Protein AF-A0A7S1BQ60-F1 (afdb_monomer)

Secondary structure (DSSP, 8-state):
---HHHHHHHHHHHHHHHHHHHHHH---HHHHHHHHHHHHHHHHHHHHHHHHHTTTTHHHHHHHHSS-GGG-HHHHHHHHHHHHHHHHHHHHHHHHHHHHHHHHHHH-HHHHHHHHHHHHHHHHHHHHHHHHHHHHHHHHHHHHHTT-HHHHHHHHHHHHHHHT-

Solvent-accessible surface area (backbone atoms only — not comparable to full-atom values): 9167 Å² total; per-residue (Å²): 130,88,63,67,66,56,58,52,48,53,43,52,50,48,40,50,51,50,49,48,38,44,76,74,62,72,51,51,72,72,58,49,55,50,54,50,54,54,49,55,52,51,50,52,53,51,50,52,54,50,38,54,75,70,48,70,45,61,88,48,42,54,54,74,76,66,46,74,66,82,73,45,59,69,61,51,50,52,50,47,68,57,46,51,63,52,50,52,54,52,52,54,57,54,49,54,55,52,54,52,49,55,54,31,54,71,76,30,72,66,49,33,52,52,50,53,52,52,50,44,51,46,54,52,59,46,52,58,56,50,53,49,50,54,57,42,52,55,49,30,52,52,27,49,76,69,73,35,59,71,60,18,52,50,47,52,52,52,47,55,56,60,74,78,108

pLDDT: mean 83.39, std 8.07, range [47.75, 95.94]

Foldseek 3Di:
DDDLVLVLVLLVVLLVVLCCCCPPPVDAPVRNVVSVVVSVVVSVVVVVVVCVVVCVCVVVCCVVPPDPVVVPVVVVVVCCVVVVVVVVVVVVVVVVLVVVLVVQVVVHRVSNSVSVSVVSVVCSVVSVLVVLVVVLVVQLVVCVVVVNNVSSVVSVVVSVVVVVD

Radius of gyration: 19.8 Å; Cα contacts (8 Å, |Δi|>4): 73; chains: 1; bounding box: 50×31×52 Å

Mean predicted aligned error: 7.84 Å

Organism: NCBI:txid216773

Nearest PDB structures (foldseek):
  5c22-assembly3_C  TM=1.914E-01  e=8.426E+00  Escherichia coli

Sequence (165 aa):
KFDSKLDAFFSTLNTLFSFIAMACFDANLVTLVRIWTYNYFAQICVWFVAAYRKGWLAPFARGIFGNFALSNCRAISLIFTTSVPLSISEVFEYLEWEVLLVFAAHLGEAELVVWSMVASLWEFLESTTSGLMDAVGLRVALHLGKGQPALARLSAHKALFFSFL

Structure (mmCIF, N/CA/C/O backbone):
data_AF-A0A7S1BQ60-F1
#
_entry.id   AF-A0A7S1BQ60-F1
#
loop_
_atom_site.group_PDB
_atom_site.id
_atom_site.type_symbol
_atom_site.label_atom_id
_atom_site.label_alt_id
_atom_site.label_comp_id
_atom_site.label_asym_id
_atom_site.label_entity_id
_atom_site.label_seq_id
_atom_site.pdbx_PDB_ins_code
_atom_site.Cartn_x
_atom_site.Cartn_y
_atom_site.Cartn_z
_atom_site.occupancy
_atom_site.B_iso_or_equiv
_atom_site.auth_seq_id
_atom_site.auth_comp_id
_atom_site.auth_asym_i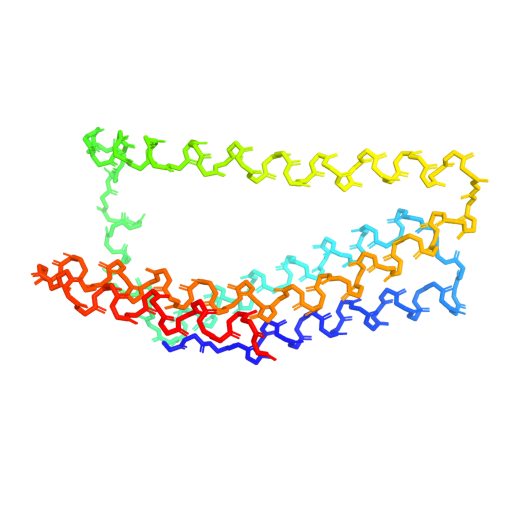d
_atom_site.auth_atom_id
_atom_site.pdbx_PDB_model_num
ATOM 1 N N . LYS A 1 1 ? -9.683 -11.644 10.157 1.00 47.75 1 LYS A N 1
ATOM 2 C CA . LYS A 1 1 ? -8.395 -12.381 10.219 1.00 47.75 1 LYS A CA 1
ATOM 3 C C . LYS A 1 1 ? -7.729 -12.126 8.879 1.00 47.75 1 LYS A C 1
ATOM 5 O O . LYS A 1 1 ? -8.192 -12.697 7.903 1.00 47.75 1 LYS A O 1
ATOM 10 N N . PHE A 1 2 ? -6.825 -11.148 8.825 1.00 51.97 2 PHE A N 1
ATOM 11 C CA . PHE A 1 2 ? -6.144 -10.742 7.595 1.00 51.97 2 PHE A CA 1
ATOM 12 C C . PHE A 1 2 ? -5.371 -11.946 7.043 1.00 51.97 2 PHE A C 1
ATOM 14 O O . PHE A 1 2 ? -4.746 -12.666 7.824 1.00 51.97 2 PHE A O 1
ATOM 21 N N . ASP A 1 3 ? -5.523 -12.232 5.754 1.00 64.44 3 ASP A N 1
ATOM 22 C CA . ASP A 1 3 ? -4.935 -13.407 5.108 1.00 64.44 3 ASP A CA 1
ATOM 23 C C . ASP A 1 3 ? -3.756 -12.932 4.259 1.00 64.44 3 ASP A C 1
ATOM 25 O O . ASP A 1 3 ? -3.869 -12.797 3.045 1.00 64.44 3 ASP A O 1
ATOM 29 N N . SER A 1 4 ? -2.634 -12.633 4.923 1.00 65.12 4 SER A N 1
ATOM 30 C CA . SER A 1 4 ? -1.407 -12.098 4.301 1.00 65.12 4 SER A CA 1
ATOM 31 C C . SER A 1 4 ? -0.853 -12.975 3.173 1.00 65.12 4 SER A C 1
ATOM 33 O O . SER A 1 4 ? -0.028 -12.537 2.381 1.00 65.12 4 SER A O 1
ATOM 35 N N . LYS A 1 5 ? -1.330 -14.220 3.073 1.00 73.25 5 LYS A N 1
ATOM 36 C CA . LYS A 1 5 ? -1.005 -15.156 1.998 1.00 73.25 5 LYS A CA 1
ATOM 37 C C . LYS A 1 5 ? -1.521 -14.696 0.635 1.00 73.25 5 LYS A C 1
ATOM 39 O O . LYS A 1 5 ? -0.882 -15.005 -0.362 1.00 73.25 5 LYS A O 1
ATOM 44 N N . LEU A 1 6 ? -2.663 -14.003 0.583 1.00 73.75 6 LEU A N 1
ATOM 45 C CA . LEU A 1 6 ? -3.224 -13.503 -0.675 1.00 73.75 6 LEU A CA 1
ATOM 46 C C . LEU A 1 6 ? -2.404 -12.334 -1.221 1.00 73.75 6 LEU A C 1
ATOM 48 O O . LEU A 1 6 ? -2.067 -12.349 -2.399 1.00 73.75 6 LEU A O 1
ATOM 52 N N . ASP A 1 7 ? -2.020 -11.382 -0.371 1.00 70.31 7 ASP A N 1
ATOM 53 C CA . ASP A 1 7 ? -1.186 -10.253 -0.804 1.00 70.31 7 ASP A CA 1
ATOM 54 C C . ASP A 1 7 ? 0.215 -10.711 -1.202 1.00 70.31 7 ASP A C 1
ATOM 56 O O . ASP A 1 7 ? 0.700 -10.337 -2.266 1.00 70.31 7 ASP A O 1
ATOM 60 N N . ALA A 1 8 ? 0.818 -11.621 -0.429 1.00 72.75 8 ALA A N 1
ATOM 61 C CA . ALA A 1 8 ? 2.096 -12.222 -0.798 1.00 72.75 8 ALA A CA 1
ATOM 62 C C . ALA A 1 8 ? 2.020 -12.960 -2.148 1.00 72.75 8 ALA A C 1
ATOM 64 O O . ALA A 1 8 ? 2.969 -12.904 -2.927 1.00 72.75 8 ALA A O 1
ATOM 65 N N . PHE A 1 9 ? 0.898 -13.626 -2.447 1.00 81.81 9 PHE A N 1
ATOM 66 C CA . PHE A 1 9 ? 0.676 -14.325 -3.716 1.00 81.81 9 PHE A CA 1
ATOM 67 C C . PHE A 1 9 ? 0.534 -13.365 -4.907 1.00 81.81 9 PHE A C 1
ATOM 69 O O . PHE A 1 9 ? 1.157 -13.585 -5.943 1.00 81.81 9 PHE A O 1
ATOM 76 N N . PHE A 1 10 ? -0.251 -12.292 -4.776 1.00 78.25 10 PHE A N 1
ATOM 77 C CA . PHE A 1 10 ? -0.385 -11.295 -5.846 1.00 78.25 10 PHE A CA 1
ATOM 78 C C . PHE A 1 10 ? 0.911 -10.516 -6.071 1.00 78.25 10 PHE A C 1
ATOM 80 O O . PHE A 1 10 ? 1.291 -10.315 -7.224 1.00 78.25 10 PHE A O 1
ATOM 87 N N . SER A 1 11 ? 1.628 -10.176 -4.996 1.00 72.88 11 SER A N 1
ATOM 88 C CA . SER A 1 11 ? 2.944 -9.539 -5.071 1.00 72.88 11 SER A CA 1
ATOM 89 C C . SER A 1 11 ? 3.967 -10.448 -5.765 1.00 72.88 11 SER A C 1
ATOM 91 O O . SER A 1 11 ? 4.584 -10.030 -6.741 1.00 72.88 11 SER A O 1
ATOM 93 N N . THR A 1 12 ? 4.058 -11.734 -5.391 1.00 81.06 12 THR A N 1
ATOM 94 C CA . THR A 1 12 ? 4.947 -12.685 -6.095 1.00 81.06 12 THR A CA 1
ATOM 95 C C . THR A 1 12 ? 4.572 -12.879 -7.558 1.00 81.06 12 THR A C 1
ATOM 97 O O . THR A 1 12 ? 5.465 -12.945 -8.402 1.00 81.06 12 THR A O 1
ATOM 100 N N . LEU A 1 13 ? 3.280 -12.950 -7.890 1.00 81.50 13 LEU A N 1
ATOM 101 C CA . LEU A 1 13 ? 2.842 -12.995 -9.286 1.00 81.50 13 LEU A CA 1
ATOM 102 C C . LEU A 1 13 ? 3.236 -11.729 -10.046 1.00 81.50 13 LEU A C 1
ATOM 104 O O . LEU A 1 13 ? 3.674 -11.833 -11.189 1.00 81.50 13 LEU A O 1
ATOM 108 N N . ASN A 1 14 ? 3.096 -10.553 -9.431 1.00 79.38 14 ASN A N 1
ATOM 109 C CA . ASN A 1 14 ? 3.458 -9.286 -10.056 1.00 79.38 14 ASN A CA 1
ATOM 110 C C . ASN A 1 14 ? 4.956 -9.246 -10.375 1.00 79.38 14 ASN A C 1
ATOM 112 O O . ASN A 1 14 ? 5.330 -9.084 -11.537 1.00 79.38 14 ASN A O 1
ATOM 116 N N . THR A 1 15 ? 5.803 -9.522 -9.380 1.00 77.44 15 THR A N 1
ATOM 117 C CA . THR A 1 15 ? 7.260 -9.569 -9.554 1.00 77.44 15 THR A CA 1
ATOM 118 C C . THR A 1 15 ? 7.666 -10.606 -10.606 1.00 77.44 15 THR A C 1
ATOM 120 O O . THR A 1 15 ? 8.520 -10.331 -11.449 1.00 77.44 15 THR A O 1
ATOM 123 N N . LEU A 1 16 ? 7.029 -11.783 -10.617 1.00 83.69 16 LEU A N 1
ATOM 124 C CA . LEU A 1 16 ? 7.339 -12.852 -11.568 1.00 83.69 16 LEU A CA 1
ATOM 125 C C . LEU A 1 16 ? 6.920 -12.498 -13.004 1.00 83.69 16 LEU A C 1
ATOM 127 O O . LEU A 1 16 ? 7.693 -12.725 -13.934 1.00 83.69 16 LEU A O 1
ATOM 131 N N . PHE A 1 17 ? 5.736 -11.913 -13.205 1.00 82.31 17 PHE A N 1
ATOM 132 C CA . PHE A 1 17 ? 5.295 -11.477 -14.532 1.00 82.31 17 PHE A CA 1
ATOM 133 C C . PHE A 1 17 ? 6.127 -10.312 -15.066 1.00 82.31 17 PHE A C 1
ATOM 135 O O . PHE A 1 17 ? 6.483 -10.330 -16.245 1.00 82.31 17 PHE A O 1
ATOM 142 N N . SER A 1 18 ? 6.486 -9.345 -14.220 1.00 77.12 18 SER A N 1
ATOM 143 C CA . SER A 1 18 ? 7.387 -8.253 -14.600 1.00 77.12 18 SER A CA 1
ATOM 144 C C . SER A 1 18 ? 8.771 -8.775 -14.984 1.00 77.12 18 SER A C 1
ATOM 146 O O . SER A 1 18 ? 9.293 -8.398 -16.032 1.00 77.12 18 SER A O 1
ATOM 148 N N . PHE A 1 19 ? 9.322 -9.717 -14.213 1.00 80.19 19 PHE A N 1
ATOM 149 C CA . PHE A 1 19 ? 10.617 -10.324 -14.514 1.00 80.19 19 PHE A CA 1
ATOM 150 C C . PHE A 1 19 ? 10.606 -11.104 -15.835 1.00 80.19 19 PHE A C 1
ATOM 152 O O . PHE A 1 19 ? 11.501 -10.926 -16.657 1.00 80.19 19 PHE A O 1
ATOM 159 N N . ILE A 1 20 ? 9.579 -11.925 -16.087 1.00 81.81 20 ILE A N 1
ATOM 160 C CA . ILE A 1 20 ? 9.445 -12.675 -17.349 1.00 81.81 20 ILE A CA 1
ATOM 161 C C . ILE A 1 20 ? 9.262 -11.724 -18.539 1.00 81.81 20 ILE A C 1
ATOM 163 O O . ILE A 1 20 ? 9.872 -11.928 -19.588 1.00 81.81 20 ILE A O 1
ATOM 167 N N . ALA A 1 21 ? 8.441 -10.680 -18.390 1.00 79.25 21 ALA A N 1
ATOM 168 C CA . ALA A 1 21 ? 8.212 -9.700 -19.447 1.00 79.25 21 ALA A CA 1
ATOM 169 C C . ALA A 1 21 ? 9.511 -8.981 -19.844 1.00 79.25 21 ALA A C 1
ATOM 171 O O . ALA A 1 21 ? 9.788 -8.821 -21.031 1.00 79.25 21 ALA A O 1
ATOM 172 N N . MET A 1 22 ? 10.337 -8.604 -18.870 1.00 73.56 22 MET A N 1
ATOM 173 C CA . MET A 1 22 ? 11.619 -7.952 -19.135 1.00 73.56 22 MET A CA 1
ATOM 174 C C . MET A 1 22 ? 12.672 -8.928 -19.673 1.00 73.56 22 MET A C 1
ATOM 176 O O . MET A 1 22 ? 13.294 -8.648 -20.689 1.00 73.56 22 MET A O 1
ATOM 180 N N . ALA A 1 23 ? 12.854 -10.086 -19.031 1.00 77.44 23 ALA A N 1
ATOM 181 C CA . ALA A 1 23 ? 13.942 -11.011 -19.356 1.00 77.44 23 ALA A CA 1
ATOM 182 C C . ALA A 1 23 ? 13.734 -11.773 -20.676 1.00 77.44 23 ALA A C 1
ATOM 184 O O . ALA A 1 23 ? 14.710 -12.178 -21.305 1.00 77.44 23 ALA A O 1
ATOM 185 N N . CYS A 1 24 ? 12.483 -12.011 -21.085 1.00 76.44 24 CYS A N 1
ATOM 186 C CA . CYS A 1 24 ? 12.178 -12.821 -22.269 1.00 76.44 24 CYS A CA 1
ATOM 187 C C . CYS A 1 24 ? 11.654 -12.019 -23.466 1.00 76.44 24 CYS A C 1
ATOM 189 O O . CYS A 1 24 ? 11.744 -12.516 -24.587 1.00 76.44 24 CYS A O 1
ATOM 191 N N . PHE A 1 25 ? 11.089 -10.824 -23.254 1.00 74.31 25 PHE A N 1
ATOM 192 C CA . PHE A 1 25 ? 10.385 -10.076 -24.306 1.00 74.31 25 PHE A CA 1
ATOM 193 C C . PHE A 1 25 ? 10.892 -8.646 -24.521 1.00 74.31 25 PHE A C 1
ATOM 195 O O . PHE A 1 25 ? 10.288 -7.932 -25.320 1.00 74.31 25 PHE A O 1
ATOM 202 N N . ASP A 1 26 ? 11.968 -8.235 -23.837 1.00 71.62 26 ASP A N 1
ATOM 203 C CA . ASP A 1 26 ? 12.532 -6.877 -23.922 1.00 71.62 26 ASP A CA 1
ATOM 204 C C . ASP A 1 26 ? 11.439 -5.805 -23.716 1.00 71.62 26 ASP A C 1
ATOM 206 O O . ASP A 1 26 ? 11.246 -4.863 -24.490 1.00 71.62 26 ASP A O 1
ATOM 210 N N . ALA A 1 27 ? 10.590 -6.045 -22.709 1.00 70.81 27 ALA A N 1
ATOM 211 C CA . ALA A 1 27 ? 9.368 -5.283 -22.518 1.00 70.81 27 ALA A CA 1
ATOM 212 C C . ALA A 1 27 ? 9.656 -3.817 -22.169 1.00 70.81 27 ALA A C 1
ATOM 214 O O . ALA A 1 27 ? 10.298 -3.503 -21.171 1.00 70.81 27 ALA A O 1
ATOM 215 N N . ASN A 1 28 ? 9.068 -2.916 -22.956 1.00 75.25 28 ASN A N 1
ATOM 216 C CA . ASN A 1 28 ? 9.089 -1.480 -22.695 1.00 75.25 28 ASN A CA 1
ATOM 217 C C . ASN A 1 28 ? 8.243 -1.120 -21.448 1.00 75.25 28 ASN A C 1
ATOM 219 O O . ASN A 1 28 ? 7.295 -1.835 -21.099 1.00 75.25 28 ASN A O 1
ATOM 223 N N . LEU A 1 29 ? 8.522 0.028 -20.820 1.00 72.69 29 LEU A N 1
ATOM 224 C CA . LEU A 1 29 ? 7.869 0.530 -19.599 1.00 72.69 29 LEU A CA 1
ATOM 225 C C . LEU A 1 29 ? 6.333 0.509 -19.693 1.00 72.69 29 LEU A C 1
ATOM 227 O O . LEU A 1 29 ? 5.640 0.122 -18.755 1.00 72.69 29 LEU A O 1
ATOM 231 N N . VAL A 1 30 ? 5.781 0.854 -20.858 1.00 80.56 30 VAL A N 1
ATOM 232 C CA . VAL A 1 30 ? 4.326 0.857 -21.099 1.00 80.56 30 VAL A CA 1
ATOM 233 C C . VAL A 1 30 ? 3.709 -0.536 -20.929 1.00 80.56 30 VAL A C 1
ATOM 235 O O . VAL A 1 30 ? 2.584 -0.669 -20.443 1.00 80.56 30 VAL A O 1
ATOM 238 N N . THR A 1 31 ? 4.426 -1.588 -21.323 1.00 80.44 31 THR A N 1
ATOM 239 C CA . THR A 1 31 ? 3.962 -2.972 -21.176 1.00 80.44 31 THR A CA 1
ATOM 240 C C . THR A 1 31 ? 3.945 -3.382 -19.706 1.00 80.44 31 THR A C 1
ATOM 242 O O . THR A 1 31 ? 2.988 -4.019 -19.267 1.00 80.44 31 THR A O 1
ATOM 245 N N . LEU A 1 32 ? 4.941 -2.953 -18.928 1.00 77.75 32 LEU A N 1
ATOM 246 C CA . LEU A 1 32 ? 5.012 -3.201 -17.485 1.00 77.75 32 LEU A CA 1
ATOM 247 C C . LEU A 1 32 ? 3.880 -2.515 -16.725 1.00 77.75 32 LEU A C 1
ATOM 249 O O . LEU A 1 32 ? 3.167 -3.176 -15.974 1.00 77.75 32 LEU A O 1
ATOM 253 N N . VAL A 1 33 ? 3.628 -1.235 -17.009 1.00 81.69 33 VAL A N 1
ATOM 254 C CA . VAL A 1 33 ? 2.522 -0.486 -16.389 1.00 81.69 33 VAL A CA 1
ATOM 255 C C . VAL A 1 33 ? 1.173 -1.162 -16.653 1.00 81.69 33 VAL A C 1
ATOM 257 O O . VAL A 1 33 ? 0.323 -1.239 -15.762 1.00 81.69 33 VAL A O 1
ATOM 260 N N . ARG A 1 34 ? 0.965 -1.709 -17.858 1.00 84.56 34 ARG A N 1
ATOM 261 C CA . ARG A 1 34 ? -0.254 -2.470 -18.177 1.00 84.56 34 ARG A CA 1
ATOM 262 C C . ARG A 1 34 ? -0.374 -3.735 -17.329 1.00 84.56 34 ARG A C 1
ATOM 264 O O . ARG A 1 34 ? -1.453 -3.992 -16.802 1.00 84.56 34 ARG A O 1
ATOM 271 N N . ILE A 1 35 ? 0.709 -4.501 -17.188 1.00 82.94 35 ILE A N 1
ATOM 272 C CA . ILE A 1 35 ? 0.741 -5.713 -16.352 1.00 82.94 35 ILE A CA 1
ATOM 273 C C . ILE A 1 35 ? 0.383 -5.363 -14.904 1.00 82.94 35 ILE A C 1
ATOM 275 O O . ILE A 1 35 ? -0.516 -5.990 -14.340 1.00 82.94 35 ILE A O 1
ATOM 279 N N . TRP A 1 36 ? 1.008 -4.324 -14.346 1.00 82.75 36 TRP A N 1
ATOM 280 C CA . TRP A 1 36 ? 0.730 -3.850 -12.989 1.00 82.75 36 TRP A CA 1
ATOM 281 C C . TRP A 1 36 ? -0.736 -3.455 -12.824 1.00 82.75 36 TRP A C 1
ATOM 283 O O . TRP A 1 36 ? -1.418 -3.958 -11.933 1.00 82.75 36 TRP A O 1
ATOM 293 N N . THR A 1 37 ? -1.262 -2.635 -13.737 1.00 86.06 37 THR A N 1
ATOM 294 C CA . THR A 1 37 ? -2.657 -2.166 -13.689 1.00 86.06 37 THR A CA 1
ATOM 295 C C . THR A 1 37 ? -3.651 -3.332 -13.680 1.00 86.06 37 THR A C 1
ATOM 297 O O . THR A 1 37 ? -4.594 -3.344 -12.885 1.00 86.06 37 THR A O 1
ATOM 300 N N . TYR A 1 38 ? -3.446 -4.339 -14.536 1.00 88.06 38 TYR A N 1
ATOM 301 C CA . TYR A 1 38 ? -4.324 -5.509 -14.576 1.00 88.06 38 TYR A CA 1
ATOM 302 C C . TYR A 1 38 ? -4.213 -6.376 -13.318 1.00 88.06 38 TYR A C 1
ATOM 304 O O . TYR A 1 38 ? -5.237 -6.867 -12.836 1.00 88.06 38 TYR A O 1
ATOM 312 N N . ASN A 1 39 ? -3.006 -6.547 -12.771 1.00 84.69 39 ASN A N 1
ATOM 313 C CA . ASN A 1 39 ? -2.791 -7.308 -11.541 1.00 84.69 39 ASN A CA 1
ATOM 314 C C . ASN A 1 39 ? -3.485 -6.634 -10.345 1.00 84.69 39 ASN A C 1
ATOM 316 O O . ASN A 1 39 ? -4.311 -7.269 -9.686 1.00 84.69 39 ASN A O 1
ATOM 320 N N . TYR A 1 40 ? -3.271 -5.328 -10.154 1.00 84.50 40 TYR A N 1
ATOM 321 C CA . TYR A 1 40 ? -3.934 -4.550 -9.102 1.00 84.50 40 TYR A CA 1
ATOM 322 C C . TYR A 1 40 ? -5.461 -4.627 -9.199 1.00 84.50 40 TYR A C 1
ATOM 324 O O . TYR A 1 40 ? -6.149 -4.857 -8.200 1.00 84.50 40 TYR A O 1
ATOM 332 N N . PHE A 1 41 ? -6.017 -4.507 -10.407 1.00 88.50 41 PHE A N 1
ATOM 333 C CA . PHE A 1 41 ? -7.459 -4.635 -10.602 1.00 88.50 41 PHE A CA 1
ATOM 334 C C . PHE A 1 41 ? -7.980 -6.035 -10.230 1.00 88.50 41 PHE A C 1
ATOM 336 O O . PHE A 1 41 ? -9.016 -6.165 -9.565 1.00 88.50 41 PHE A O 1
ATOM 343 N N . ALA A 1 42 ? -7.255 -7.090 -10.613 1.00 87.44 42 ALA A N 1
ATOM 344 C CA . ALA A 1 42 ? -7.599 -8.463 -10.253 1.00 87.44 42 ALA A CA 1
ATOM 345 C C . ALA A 1 42 ? -7.539 -8.686 -8.732 1.00 87.44 42 ALA A C 1
ATOM 347 O O . ALA A 1 42 ? -8.457 -9.290 -8.166 1.00 87.44 42 ALA A O 1
ATOM 348 N N . GLN A 1 43 ? -6.517 -8.151 -8.061 1.00 85.50 43 GLN A N 1
ATOM 349 C CA . GLN A 1 43 ? -6.361 -8.221 -6.608 1.00 85.50 43 GLN A CA 1
ATOM 350 C C . GLN A 1 43 ? -7.543 -7.560 -5.884 1.00 85.50 43 GLN A C 1
ATOM 352 O O . GLN A 1 43 ? -8.130 -8.177 -4.991 1.00 85.50 43 GLN A O 1
ATOM 357 N N . ILE A 1 44 ? -7.965 -6.363 -6.309 1.00 87.69 44 ILE A N 1
ATOM 358 C CA . ILE A 1 44 ? -9.135 -5.666 -5.740 1.00 87.69 44 ILE A CA 1
ATOM 359 C C . ILE A 1 44 ? -10.399 -6.522 -5.873 1.00 87.69 44 ILE A C 1
ATOM 361 O O . ILE A 1 44 ? -11.149 -6.693 -4.906 1.00 87.69 44 ILE A O 1
ATOM 365 N N . CYS A 1 45 ? -10.629 -7.105 -7.053 1.00 88.44 45 CYS A N 1
ATOM 366 C CA . CYS A 1 45 ? -11.790 -7.959 -7.295 1.00 88.44 45 CYS A CA 1
ATOM 367 C C . CYS A 1 45 ? -11.788 -9.192 -6.379 1.00 88.44 45 CYS A C 1
ATOM 369 O O . CYS A 1 45 ? -12.811 -9.516 -5.766 1.00 88.44 45 CYS A O 1
ATOM 371 N N . VAL A 1 46 ? -10.642 -9.865 -6.244 1.00 87.94 46 VAL A N 1
ATOM 372 C CA . VAL A 1 46 ? -10.504 -11.045 -5.378 1.00 87.94 46 VAL A CA 1
ATOM 373 C C . VAL A 1 46 ? -10.716 -10.683 -3.911 1.00 87.94 46 VAL A C 1
ATOM 375 O O . VAL A 1 46 ? -11.451 -11.393 -3.219 1.00 87.94 46 VAL A O 1
ATOM 378 N N . TRP A 1 47 ? -10.164 -9.562 -3.444 1.00 85.44 47 TRP A N 1
ATOM 379 C CA . TRP A 1 47 ? -10.381 -9.078 -2.081 1.00 85.44 47 TRP A CA 1
ATOM 380 C C . TRP A 1 47 ? -11.842 -8.764 -1.797 1.00 85.44 47 TRP A C 1
ATOM 382 O O . TRP A 1 47 ? -12.372 -9.190 -0.767 1.00 85.44 47 TRP A O 1
ATOM 392 N N . PHE A 1 48 ? -12.518 -8.082 -2.718 1.00 85.56 48 PHE A N 1
ATOM 393 C CA . PHE A 1 48 ? -13.929 -7.757 -2.565 1.00 85.56 48 PHE A CA 1
ATOM 394 C C . PHE A 1 48 ? -14.792 -9.025 -2.483 1.00 85.56 48 PHE A C 1
ATOM 396 O O . PHE A 1 48 ? -15.607 -9.173 -1.567 1.00 85.56 48 PHE A O 1
ATOM 403 N N . VAL A 1 49 ? -14.563 -9.992 -3.379 1.00 87.94 49 VAL A N 1
ATOM 404 C CA . VAL A 1 49 ? -15.275 -11.281 -3.373 1.00 87.94 49 VAL A CA 1
ATOM 405 C C . VAL A 1 49 ? -14.972 -12.079 -2.102 1.00 87.94 49 VAL A C 1
ATOM 407 O O . VAL A 1 49 ? -15.887 -12.649 -1.501 1.00 87.94 49 VAL A O 1
ATOM 410 N N . ALA A 1 50 ? -13.716 -12.113 -1.656 1.00 86.44 50 ALA A N 1
ATOM 411 C CA . ALA A 1 50 ? -13.320 -12.799 -0.429 1.00 86.44 50 ALA A CA 1
ATOM 412 C C . ALA A 1 50 ? -13.967 -12.165 0.814 1.00 86.44 50 ALA A C 1
ATOM 414 O O . ALA A 1 50 ? -14.485 -12.887 1.672 1.00 86.44 50 ALA A O 1
ATOM 415 N N . ALA A 1 51 ? -13.992 -10.832 0.895 1.00 85.06 51 ALA A N 1
ATOM 416 C CA . ALA A 1 51 ? -14.631 -10.089 1.978 1.00 85.06 51 ALA A CA 1
ATOM 417 C C . ALA A 1 51 ? -16.151 -10.306 2.002 1.00 85.06 51 ALA A C 1
ATOM 419 O O . ALA A 1 51 ? -16.733 -10.492 3.077 1.00 85.06 51 ALA A O 1
ATOM 420 N N . TYR A 1 52 ? -16.782 -10.352 0.825 1.00 84.88 52 TYR A N 1
ATOM 421 C CA . TYR A 1 52 ? -18.203 -10.656 0.685 1.00 84.88 52 TYR A CA 1
ATOM 422 C C . TYR A 1 52 ? -18.522 -12.090 1.132 1.00 84.88 52 TYR A C 1
ATOM 424 O O . TYR A 1 52 ? -19.376 -12.289 1.996 1.00 84.88 52 TYR A O 1
ATOM 432 N N . ARG A 1 53 ? -17.786 -13.095 0.631 1.00 87.06 53 ARG A N 1
ATOM 433 C CA . ARG A 1 53 ? -17.999 -14.514 0.984 1.00 87.06 53 ARG A CA 1
ATOM 434 C C . ARG A 1 53 ? -17.756 -14.814 2.460 1.00 87.06 53 ARG A C 1
ATOM 436 O O . ARG A 1 53 ? -18.469 -15.629 3.035 1.00 87.06 53 ARG A O 1
ATOM 443 N N . LYS A 1 54 ? -16.770 -14.166 3.086 1.00 84.69 54 LYS A N 1
ATOM 444 C CA . LYS A 1 54 ? -16.496 -14.320 4.525 1.00 84.69 54 LYS A CA 1
ATOM 445 C C . LYS A 1 54 ? -17.476 -13.526 5.407 1.00 84.69 54 LYS A C 1
ATOM 447 O O . LYS A 1 54 ? -17.355 -13.576 6.630 1.00 84.69 54 LYS A O 1
ATOM 452 N N . GLY A 1 55 ? -18.419 -12.785 4.817 1.00 84.00 55 GLY A N 1
ATOM 453 C CA . GLY A 1 55 ? -19.418 -11.998 5.541 1.00 84.00 55 GLY A CA 1
ATOM 454 C C . GLY A 1 55 ? -18.843 -10.799 6.299 1.00 84.00 55 GLY A C 1
ATOM 455 O O . GLY A 1 55 ? -19.532 -10.221 7.135 1.00 84.00 55 GLY A O 1
ATOM 456 N N . TRP A 1 56 ? -17.599 -10.394 6.026 1.00 82.94 56 TRP A N 1
ATOM 457 C CA . TRP A 1 56 ? -16.943 -9.289 6.740 1.00 82.94 56 TRP A CA 1
ATOM 458 C C . TRP A 1 56 ? -17.622 -7.945 6.481 1.00 82.94 56 TRP A C 1
ATOM 460 O O . TRP A 1 56 ? -17.593 -7.061 7.332 1.00 82.94 56 TRP A O 1
ATOM 470 N N . LEU A 1 57 ? -18.278 -7.817 5.327 1.00 81.12 57 LEU A N 1
ATOM 471 C CA . LEU A 1 57 ? -19.033 -6.630 4.938 1.00 81.12 57 LEU A CA 1
ATOM 472 C C . LEU A 1 57 ? -20.451 -6.596 5.527 1.00 81.12 57 LEU A C 1
ATOM 474 O O . LEU A 1 57 ? -21.064 -5.533 5.546 1.00 81.12 57 LEU A O 1
ATOM 478 N N . ALA A 1 58 ? -20.978 -7.714 6.040 1.00 82.50 58 ALA A N 1
ATOM 479 C CA . ALA A 1 58 ? -22.342 -7.793 6.571 1.00 82.50 58 ALA A CA 1
ATOM 480 C C . ALA A 1 58 ? -22.660 -6.756 7.675 1.00 82.50 58 ALA A C 1
ATOM 482 O O . ALA A 1 58 ? -23.696 -6.097 7.564 1.00 82.50 58 ALA A O 1
ATOM 483 N N . PRO A 1 59 ? -21.805 -6.527 8.697 1.00 81.94 59 PRO A N 1
ATOM 484 C CA . PRO A 1 59 ? -22.068 -5.495 9.706 1.00 81.94 59 PRO A CA 1
ATOM 485 C C . PRO A 1 59 ? -22.021 -4.066 9.142 1.00 81.94 59 PRO A C 1
ATOM 487 O O . PRO A 1 59 ? -22.671 -3.175 9.684 1.00 81.94 59 PRO A O 1
ATOM 490 N N . PHE A 1 60 ? -21.302 -3.845 8.039 1.00 77.94 60 PHE A N 1
ATOM 491 C CA . PHE A 1 60 ? -21.155 -2.532 7.403 1.00 77.94 60 PHE A CA 1
ATOM 492 C C . PHE A 1 60 ? -22.166 -2.293 6.273 1.00 77.94 60 PHE A C 1
ATOM 494 O O . PHE A 1 60 ? -22.377 -1.150 5.875 1.00 77.94 60 PHE A O 1
ATOM 501 N N . ALA A 1 61 ? -22.852 -3.335 5.795 1.00 77.12 61 ALA A N 1
ATOM 502 C CA . ALA A 1 61 ? -23.763 -3.270 4.654 1.00 77.12 61 ALA A CA 1
ATOM 503 C C . ALA A 1 61 ? -24.898 -2.248 4.843 1.00 77.12 61 ALA A C 1
ATOM 505 O O . ALA A 1 61 ? -25.238 -1.532 3.904 1.00 77.12 61 ALA A O 1
ATOM 506 N N . ARG A 1 62 ? -25.444 -2.108 6.063 1.00 74.81 62 ARG A N 1
ATOM 507 C CA . ARG A 1 62 ? -26.447 -1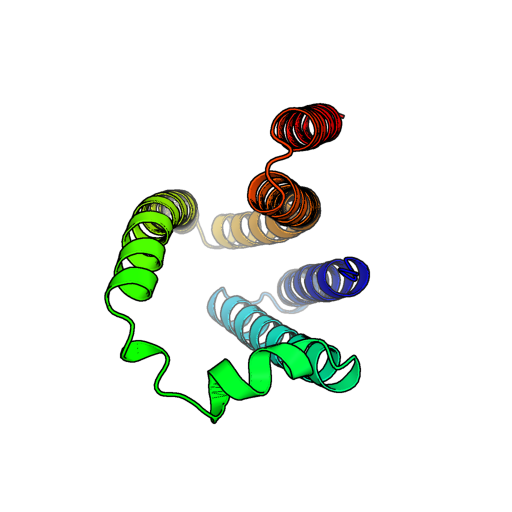.066 6.366 1.00 74.81 62 ARG A CA 1
ATOM 508 C C . ARG A 1 62 ? -25.884 0.353 6.274 1.00 74.81 62 ARG A C 1
ATOM 510 O O . ARG A 1 62 ? -26.617 1.256 5.898 1.00 74.81 62 ARG A O 1
ATOM 517 N N . GLY A 1 63 ? -24.612 0.556 6.612 1.00 72.94 63 GLY A N 1
ATOM 518 C CA . GLY A 1 63 ? -23.950 1.856 6.479 1.00 72.94 63 GLY A CA 1
ATOM 519 C C . GLY A 1 63 ? -23.583 2.185 5.032 1.00 72.94 63 GLY A C 1
ATOM 520 O O . GLY A 1 63 ? -23.698 3.335 4.633 1.00 72.94 63 GLY A O 1
ATOM 521 N N . ILE A 1 64 ? -23.191 1.173 4.251 1.00 74.00 64 ILE A N 1
ATOM 522 C CA . ILE A 1 64 ? -22.785 1.319 2.844 1.00 74.00 64 ILE A CA 1
ATOM 523 C C . ILE A 1 64 ? -24.000 1.515 1.923 1.00 74.00 64 ILE A C 1
ATOM 525 O O . ILE A 1 64 ? -23.960 2.365 1.041 1.00 74.00 64 ILE A O 1
ATOM 529 N N . PHE A 1 65 ? -25.078 0.747 2.123 1.00 79.50 65 PHE A N 1
ATOM 530 C CA . PHE A 1 65 ? -26.234 0.727 1.214 1.00 79.50 65 PHE A CA 1
ATOM 531 C C . PHE A 1 65 ? -27.528 1.298 1.811 1.00 79.50 65 PHE A C 1
ATOM 533 O O . PHE A 1 65 ? -28.463 1.575 1.069 1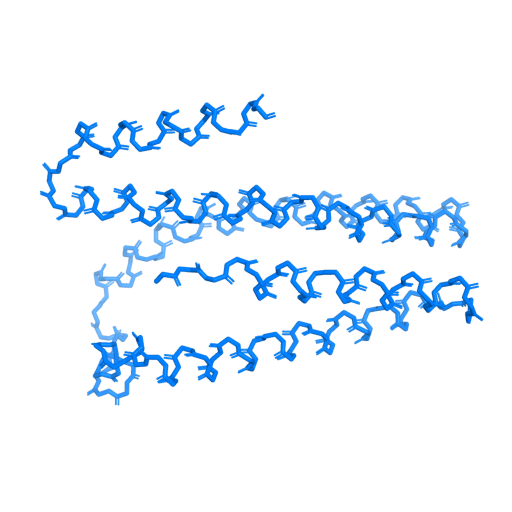.00 79.50 65 PHE A O 1
ATOM 540 N N . GLY A 1 66 ? -27.626 1.426 3.138 1.00 66.50 66 GLY A N 1
ATOM 541 C CA . GLY A 1 66 ? -28.896 1.700 3.824 1.00 66.50 66 GLY A CA 1
ATOM 542 C C . GLY A 1 66 ? -29.060 3.113 4.379 1.00 66.50 66 GLY A C 1
ATOM 543 O O . GLY A 1 66 ? -30.185 3.509 4.657 1.00 66.50 66 GLY A O 1
ATOM 544 N N . ASN A 1 67 ? -27.977 3.878 4.535 1.00 65.31 67 ASN A N 1
ATOM 545 C CA . ASN A 1 67 ? -28.012 5.240 5.067 1.00 65.31 67 ASN A CA 1
ATOM 546 C C . ASN A 1 67 ? -27.130 6.168 4.230 1.00 65.31 67 ASN A C 1
ATOM 548 O O . ASN A 1 67 ? -26.050 5.779 3.793 1.00 65.31 67 ASN A O 1
ATOM 552 N N . PHE A 1 68 ? -27.550 7.427 4.081 1.00 67.56 68 PHE A N 1
ATOM 553 C CA . PHE A 1 68 ? -26.686 8.500 3.588 1.00 67.56 68 PHE A CA 1
ATOM 554 C C . PHE A 1 68 ? -25.595 8.762 4.639 1.00 67.56 68 PHE A C 1
ATOM 556 O O . PHE A 1 68 ? -25.718 9.659 5.466 1.00 67.56 68 PHE A O 1
ATOM 563 N N . ALA A 1 69 ? -24.530 7.954 4.644 1.00 64.00 69 ALA A N 1
ATOM 564 C CA . ALA A 1 69 ? -23.401 8.092 5.571 1.00 64.00 69 ALA A CA 1
ATOM 565 C C . ALA A 1 69 ? -22.749 9.488 5.495 1.00 64.00 69 ALA A C 1
ATOM 567 O O . ALA A 1 69 ? -22.163 9.962 6.467 1.00 64.00 69 ALA A O 1
ATOM 568 N N . LEU A 1 70 ? -22.937 10.174 4.361 1.00 68.19 70 LEU A N 1
ATOM 569 C CA . LEU A 1 70 ? -22.528 11.556 4.127 1.00 68.19 70 LEU A CA 1
ATOM 570 C C . LEU A 1 70 ? -23.350 12.607 4.901 1.00 68.19 70 LEU A C 1
ATOM 572 O O . LEU A 1 70 ? -22.992 13.780 4.885 1.00 68.19 70 LEU A O 1
ATOM 576 N N . SER A 1 71 ? -24.433 12.237 5.592 1.00 75.44 71 SER A N 1
ATOM 577 C CA . SER A 1 71 ? -25.214 13.194 6.390 1.00 75.44 71 SER A CA 1
ATOM 578 C C . SER A 1 71 ? -24.555 13.536 7.732 1.00 75.44 71 SER A C 1
ATOM 580 O O . SER A 1 71 ? -24.866 14.565 8.332 1.00 75.44 71 SER A O 1
ATOM 582 N N . ASN A 1 72 ? -23.618 12.710 8.214 1.00 81.81 72 ASN A N 1
ATOM 583 C CA . ASN A 1 72 ? -22.923 12.954 9.474 1.00 81.81 72 ASN A CA 1
ATOM 584 C C . ASN A 1 72 ?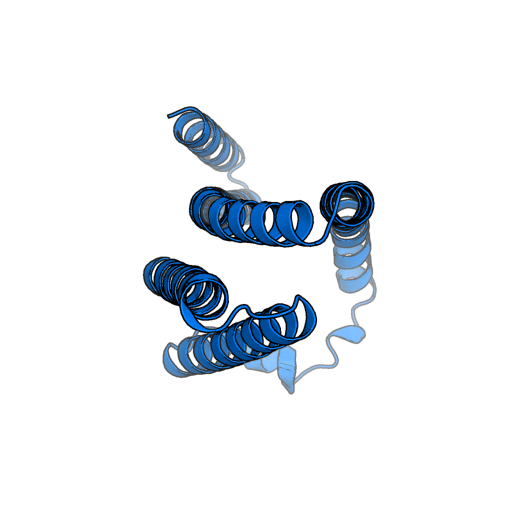 -21.655 13.789 9.253 1.00 81.81 72 ASN A C 1
ATOM 586 O O . ASN A 1 72 ? -20.536 13.269 9.254 1.00 81.81 72 ASN A O 1
ATOM 590 N N . CYS A 1 73 ? -21.833 15.106 9.119 1.00 84.12 73 CYS A N 1
ATOM 591 C CA . CYS A 1 73 ? -20.734 16.053 8.909 1.00 84.12 73 CYS A CA 1
ATOM 592 C C . CYS A 1 73 ? -19.627 15.953 9.970 1.00 84.12 73 CYS A C 1
ATOM 594 O O . CYS A 1 73 ? -18.465 16.198 9.662 1.00 84.12 73 CYS A O 1
ATOM 596 N N . ARG A 1 74 ? -19.951 15.560 11.210 1.00 87.00 74 ARG A N 1
ATOM 597 C CA . ARG A 1 74 ? -18.954 15.410 12.281 1.00 87.00 74 ARG A CA 1
ATOM 598 C C . ARG A 1 74 ? -18.063 14.187 12.067 1.00 87.00 74 ARG A C 1
ATOM 600 O O . ARG A 1 74 ? -16.858 14.277 12.277 1.00 87.00 74 ARG A O 1
ATOM 607 N N . ALA A 1 75 ? -18.642 13.068 11.633 1.00 83.50 75 ALA A N 1
ATOM 608 C CA . ALA A 1 75 ? -17.878 11.867 11.298 1.00 83.50 75 ALA A CA 1
ATOM 609 C C . ALA A 1 75 ? -17.011 12.091 10.051 1.00 83.50 75 ALA A C 1
ATOM 611 O O . ALA A 1 75 ? -15.839 11.728 10.050 1.00 83.50 75 ALA A O 1
ATOM 612 N N . ILE A 1 76 ? -17.558 12.756 9.030 1.00 85.75 76 ILE A N 1
ATOM 613 C CA . ILE A 1 76 ? -16.816 13.117 7.814 1.00 85.75 76 ILE A CA 1
ATOM 614 C C . ILE A 1 76 ? -15.669 14.065 8.142 1.00 85.75 76 ILE A C 1
ATOM 616 O O . ILE A 1 76 ? -14.552 13.831 7.701 1.00 85.75 76 ILE A O 1
ATOM 620 N N . SER A 1 77 ? -15.918 15.099 8.951 1.00 90.06 77 SER A N 1
ATOM 621 C CA . SER A 1 77 ? -14.872 16.030 9.374 1.00 90.06 77 SER A CA 1
ATOM 622 C C . SER A 1 77 ? -13.760 15.308 10.128 1.00 90.06 77 SER A C 1
ATOM 624 O O . SER A 1 77 ? -12.598 15.571 9.851 1.00 90.06 77 SER A O 1
ATOM 626 N N . LEU A 1 78 ? -14.088 14.360 11.013 1.00 88.56 78 LEU A N 1
ATOM 627 C CA . LEU A 1 78 ? -13.076 13.564 11.706 1.00 88.56 78 LEU A CA 1
ATOM 628 C C . LEU A 1 78 ? -12.238 12.735 10.724 1.00 88.56 78 LEU A C 1
ATOM 630 O O . LEU A 1 78 ? -11.014 12.789 10.795 1.00 88.56 78 LEU A O 1
ATOM 634 N N . ILE A 1 79 ? -12.886 12.025 9.793 1.00 87.00 79 ILE A N 1
ATOM 635 C CA . ILE A 1 79 ? -12.202 11.246 8.750 1.00 87.00 79 ILE A CA 1
ATOM 636 C C . ILE A 1 79 ? -11.301 12.156 7.917 1.00 87.00 79 ILE A C 1
ATOM 638 O O . ILE A 1 79 ? -10.166 11.791 7.634 1.00 87.00 79 ILE A O 1
ATOM 642 N N . PHE A 1 80 ? -11.770 13.342 7.540 1.00 90.75 80 PHE A N 1
ATOM 643 C CA . PHE A 1 80 ? -10.997 14.278 6.731 1.00 90.75 80 PHE A CA 1
ATOM 644 C C . PHE A 1 80 ? -9.774 14.797 7.495 1.00 90.75 80 PHE A C 1
ATOM 646 O O . PHE A 1 80 ? -8.660 14.744 6.981 1.00 90.75 80 PHE A O 1
ATOM 653 N N . THR A 1 81 ? -9.950 15.198 8.756 1.00 93.06 81 THR A N 1
ATOM 654 C CA . THR A 1 81 ? -8.857 15.685 9.610 1.00 93.06 81 THR A CA 1
ATOM 655 C C . THR A 1 81 ? -7.785 14.619 9.846 1.00 93.06 81 THR A C 1
ATOM 657 O O . THR A 1 81 ? -6.619 14.968 9.991 1.00 93.06 81 THR A O 1
ATOM 660 N N . THR A 1 82 ? -8.143 13.331 9.867 1.00 88.06 82 THR A N 1
ATOM 661 C CA . THR A 1 82 ? -7.168 12.236 10.006 1.00 88.06 82 THR A CA 1
ATOM 662 C C . THR A 1 82 ? -6.583 11.766 8.676 1.00 88.06 82 THR A C 1
ATOM 664 O O . THR A 1 82 ? -5.414 11.403 8.628 1.00 88.06 82 THR A O 1
ATOM 667 N N . SER A 1 83 ? -7.369 11.757 7.598 1.00 88.31 83 SER A N 1
ATOM 668 C CA . SER A 1 83 ? -6.954 11.163 6.316 1.00 88.31 83 SER A CA 1
ATOM 669 C C . SER A 1 83 ? -6.142 12.127 5.463 1.00 88.31 83 SER A C 1
ATOM 671 O O . SER A 1 83 ? -5.250 11.685 4.752 1.00 88.31 83 SER A O 1
ATOM 673 N N . VAL A 1 84 ? -6.407 13.435 5.538 1.00 91.81 84 VAL A N 1
ATOM 674 C CA . VAL A 1 84 ? -5.622 14.452 4.818 1.00 91.81 84 VAL A CA 1
ATOM 675 C C . VAL A 1 84 ? -4.145 14.440 5.219 1.00 91.81 84 VAL A C 1
ATOM 677 O O . VAL A 1 84 ? -3.318 14.331 4.318 1.00 91.81 84 VAL A O 1
ATOM 680 N N . PRO A 1 85 ? -3.767 14.515 6.512 1.00 91.62 85 PRO A N 1
ATOM 681 C CA . PRO A 1 85 ? -2.352 14.480 6.873 1.00 91.62 85 PRO A CA 1
ATOM 682 C C . PRO A 1 85 ? -1.694 13.158 6.471 1.00 91.62 85 PRO A C 1
ATOM 684 O O . PRO A 1 85 ? -0.566 13.180 5.996 1.00 91.62 85 PRO A O 1
ATOM 687 N N . LEU A 1 86 ? -2.413 12.034 6.579 1.00 88.38 86 LEU A N 1
ATOM 688 C CA . LEU A 1 86 ? -1.918 10.736 6.117 1.00 88.38 86 LEU A CA 1
ATOM 689 C C . LEU A 1 86 ? -1.677 10.728 4.597 1.00 88.38 86 LEU A C 1
ATOM 691 O O . LEU A 1 86 ? -0.623 10.307 4.144 1.00 88.38 86 LEU A O 1
ATOM 695 N N . SER A 1 87 ? -2.613 11.277 3.817 1.00 90.56 87 SER A N 1
ATOM 696 C CA . SER A 1 87 ? -2.510 11.343 2.351 1.00 90.56 87 SER A CA 1
ATOM 697 C C . SER A 1 87 ? -1.357 12.229 1.884 1.00 90.56 87 SER A C 1
ATOM 699 O O . SER A 1 87 ? -0.769 11.969 0.843 1.00 90.56 87 SER A O 1
ATOM 701 N N . ILE A 1 88 ? -1.029 13.289 2.631 1.00 93.00 88 ILE A N 1
ATOM 702 C CA . ILE A 1 88 ? 0.114 14.148 2.303 1.00 93.00 88 ILE A CA 1
ATOM 703 C C . ILE A 1 88 ? 1.414 13.351 2.411 1.00 93.00 88 ILE A C 1
ATOM 705 O O . ILE A 1 88 ? 2.244 13.443 1.512 1.00 93.00 88 ILE A O 1
ATOM 709 N N . SER A 1 89 ? 1.579 12.563 3.476 1.00 89.44 89 SER A N 1
ATOM 710 C CA . SER A 1 89 ? 2.753 11.702 3.645 1.00 89.44 89 SER A CA 1
ATOM 711 C C . SER A 1 89 ? 2.897 10.704 2.497 1.00 89.44 89 SER A C 1
ATOM 713 O O . SER A 1 89 ? 3.966 10.643 1.900 1.00 89.44 89 SER A O 1
ATOM 715 N N . GLU A 1 90 ? 1.809 10.029 2.124 1.00 87.75 90 GLU A N 1
ATOM 716 C CA . GLU A 1 90 ? 1.779 9.101 0.983 1.00 87.75 90 GLU A CA 1
ATOM 717 C C . GLU A 1 90 ? 2.187 9.796 -0.327 1.00 87.75 90 GLU A C 1
ATOM 719 O O . GLU A 1 90 ? 3.004 9.289 -1.085 1.00 87.75 90 GLU A O 1
ATOM 724 N N . VAL A 1 91 ? 1.680 11.006 -0.595 1.00 91.69 91 VAL A N 1
ATOM 725 C CA . VAL A 1 91 ? 2.055 11.759 -1.807 1.00 91.69 91 VAL A CA 1
ATOM 726 C C . VAL A 1 91 ? 3.552 12.063 -1.848 1.00 91.69 91 VAL A C 1
ATOM 728 O O . VAL A 1 91 ? 4.147 11.987 -2.920 1.00 91.69 91 VAL A O 1
ATOM 731 N N . PHE A 1 92 ? 4.167 12.411 -0.715 1.00 91.81 92 PHE A N 1
ATOM 732 C CA . PHE A 1 92 ? 5.612 12.647 -0.664 1.00 91.81 92 PHE A CA 1
ATOM 733 C C . PHE A 1 92 ? 6.415 11.372 -0.921 1.00 91.81 92 PHE A C 1
ATOM 735 O O . PHE A 1 92 ? 7.400 11.430 -1.653 1.00 91.81 92 PHE A O 1
ATOM 742 N N . GLU A 1 93 ? 5.969 10.247 -0.371 1.00 87.56 93 GLU A N 1
ATOM 743 C CA . GLU A 1 93 ? 6.585 8.939 -0.586 1.00 87.56 93 GLU A CA 1
ATOM 744 C C . GLU A 1 93 ? 6.534 8.531 -2.065 1.00 87.56 93 GLU A C 1
ATOM 746 O O . GLU A 1 93 ? 7.566 8.233 -2.661 1.00 87.56 93 GLU A O 1
ATOM 751 N N . TYR A 1 94 ? 5.373 8.636 -2.717 1.00 86.75 94 TYR A N 1
ATOM 752 C CA . TYR A 1 94 ? 5.268 8.370 -4.158 1.00 86.75 94 TYR A CA 1
ATOM 753 C C . TYR A 1 94 ? 6.086 9.350 -5.006 1.00 86.75 94 TYR A C 1
ATOM 755 O O . TYR A 1 94 ? 6.682 8.963 -6.011 1.00 86.75 94 TYR A O 1
ATOM 763 N N . LEU A 1 95 ? 6.133 10.627 -4.619 1.00 90.81 95 LEU A N 1
ATOM 764 C CA . LEU A 1 95 ? 6.886 11.637 -5.359 1.00 90.81 95 LEU A CA 1
ATOM 765 C C . LEU A 1 95 ? 8.392 11.357 -5.333 1.00 90.81 95 LEU A C 1
ATOM 767 O O . LEU A 1 95 ? 9.066 11.610 -6.331 1.00 90.81 95 LEU A O 1
ATOM 771 N N .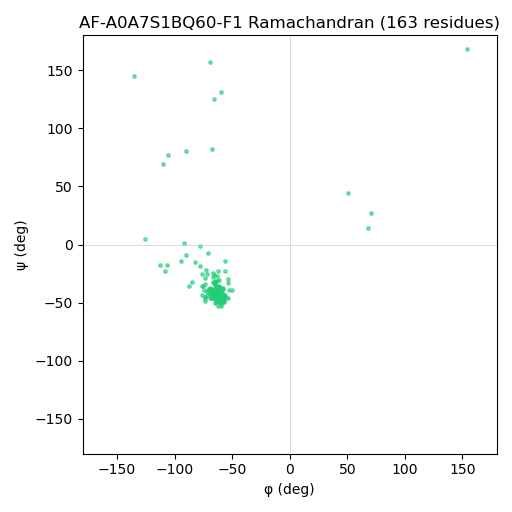 GLU A 1 96 ? 8.915 10.813 -4.234 1.00 90.06 96 GLU A N 1
ATOM 772 C CA . GLU A 1 96 ? 10.304 10.358 -4.157 1.00 90.06 96 GLU A CA 1
ATOM 773 C C . GLU A 1 96 ? 10.606 9.314 -5.244 1.00 90.06 96 GLU A C 1
ATOM 775 O O . GLU A 1 96 ? 11.556 9.480 -6.015 1.00 90.06 96 GLU A O 1
ATOM 780 N N . TRP A 1 97 ? 9.750 8.299 -5.378 1.00 87.06 97 TRP A N 1
ATOM 781 C CA . TRP A 1 97 ? 9.899 7.244 -6.383 1.00 87.06 97 TRP A CA 1
ATOM 782 C C . TRP A 1 97 ? 9.824 7.763 -7.821 1.00 87.06 97 TRP A C 1
ATOM 784 O O . TRP A 1 97 ? 10.636 7.373 -8.665 1.00 87.06 97 TRP A O 1
ATOM 794 N N . GLU A 1 98 ? 8.895 8.675 -8.103 1.00 86.69 98 GLU A N 1
ATOM 795 C CA . GLU A 1 98 ? 8.726 9.253 -9.441 1.00 86.69 98 GLU A CA 1
ATOM 796 C C . GLU A 1 98 ? 9.899 10.161 -9.836 1.00 86.69 98 GLU A C 1
ATOM 798 O O . GLU A 1 98 ? 10.355 10.146 -10.981 1.00 86.69 98 GLU A O 1
ATOM 803 N N . VAL A 1 99 ? 10.455 10.925 -8.892 1.00 91.62 99 VAL A N 1
ATOM 804 C CA . VAL A 1 99 ? 11.648 11.746 -9.156 1.00 91.62 99 VAL A CA 1
ATOM 805 C C . VAL A 1 99 ? 12.858 10.861 -9.476 1.00 91.62 99 VAL A C 1
ATOM 807 O O . VAL A 1 99 ? 13.607 11.156 -10.412 1.00 91.62 99 VAL A O 1
ATOM 810 N N . LEU A 1 100 ? 13.036 9.751 -8.754 1.00 89.31 100 LEU A N 1
ATOM 811 C CA . LEU A 1 100 ? 14.102 8.783 -9.034 1.00 89.31 100 LEU A CA 1
ATOM 812 C C . LEU A 1 100 ? 13.916 8.099 -10.395 1.00 89.31 100 LEU A C 1
ATOM 814 O O . LEU A 1 100 ? 14.892 7.930 -11.129 1.00 89.31 100 LEU A O 1
ATOM 818 N N . LEU A 1 101 ? 12.673 7.791 -10.776 1.00 87.06 101 LEU A N 1
ATOM 819 C CA . LEU A 1 101 ? 12.341 7.262 -12.100 1.00 87.06 101 LEU A CA 1
ATOM 820 C C . LEU A 1 101 ? 12.751 8.232 -13.219 1.00 87.06 101 LEU A C 1
ATOM 822 O O . LEU A 1 101 ? 13.332 7.804 -14.218 1.00 87.06 101 LEU A O 1
ATOM 826 N N . VAL A 1 102 ? 12.508 9.536 -13.049 1.00 88.75 102 VAL A N 1
ATOM 827 C CA . VAL A 1 102 ? 12.926 10.567 -14.018 1.00 88.75 102 VAL A CA 1
ATOM 828 C C . VAL A 1 102 ? 14.450 10.604 -14.169 1.00 88.75 102 VAL A C 1
ATOM 830 O O . VAL A 1 102 ? 14.951 10.707 -15.291 1.00 88.75 102 VAL A O 1
ATOM 833 N N . PHE A 1 103 ? 15.202 10.483 -13.072 1.00 90.00 103 PHE A N 1
ATOM 834 C CA . PHE A 1 103 ? 16.664 10.414 -13.144 1.00 90.00 103 PHE A CA 1
ATOM 835 C C . PHE A 1 103 ? 17.158 9.129 -13.814 1.00 90.00 103 PHE A C 1
ATOM 837 O O . PHE A 1 103 ? 18.062 9.196 -14.648 1.00 90.00 103 PHE A O 1
ATOM 844 N N . ALA A 1 104 ? 16.546 7.981 -13.514 1.00 87.56 104 ALA A N 1
ATOM 845 C CA . ALA A 1 104 ? 16.870 6.712 -14.165 1.00 87.56 104 ALA A CA 1
ATOM 846 C C . ALA A 1 104 ? 16.602 6.768 -15.679 1.00 87.56 104 ALA A C 1
ATOM 848 O O . ALA A 1 104 ? 17.441 6.342 -16.470 1.00 87.56 104 ALA A O 1
ATOM 849 N N . ALA A 1 105 ? 15.487 7.380 -16.090 1.00 87.06 105 ALA A N 1
ATOM 850 C CA . ALA A 1 105 ? 15.148 7.573 -17.498 1.00 87.06 105 ALA A CA 1
ATOM 851 C C . ALA A 1 105 ? 16.154 8.465 -18.248 1.00 87.06 105 ALA A C 1
ATOM 853 O O . ALA A 1 105 ? 16.312 8.321 -19.459 1.00 87.06 105 ALA A O 1
ATOM 854 N N . HIS A 1 106 ? 16.840 9.382 -17.556 1.00 90.75 106 HIS A N 1
ATOM 855 C CA . HIS A 1 106 ? 17.864 10.231 -18.169 1.00 90.75 106 HIS A CA 1
ATOM 856 C C . HIS A 1 106 ? 19.194 9.500 -18.417 1.00 90.75 106 HIS A C 1
ATOM 858 O O . HIS A 1 106 ? 19.946 9.900 -19.303 1.00 90.75 106 HIS A O 1
ATOM 864 N N . LEU A 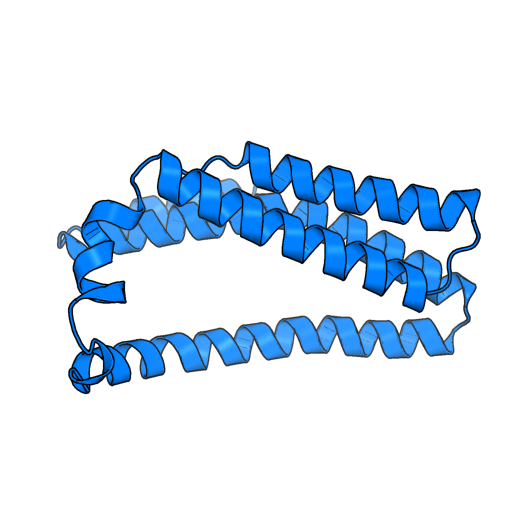1 107 ? 19.494 8.448 -17.647 1.00 89.12 107 LEU A N 1
ATOM 865 C CA . LEU A 1 107 ? 20.733 7.673 -17.781 1.00 89.12 107 LEU A CA 1
ATOM 866 C C . LEU A 1 107 ? 20.711 6.747 -19.002 1.00 89.12 107 LEU A C 1
ATOM 868 O O . LEU A 1 107 ? 21.732 6.600 -19.671 1.00 89.12 107 LEU A O 1
ATOM 872 N N . GLY A 1 108 ? 19.545 6.190 -19.323 1.00 86.44 108 GLY A N 1
ATOM 873 C CA . GLY A 1 108 ? 19.359 5.318 -20.473 1.00 86.44 108 GLY A CA 1
ATOM 874 C C . GLY A 1 108 ? 18.199 4.347 -20.282 1.00 86.44 108 GLY A C 1
ATOM 875 O O . GLY A 1 108 ? 17.638 4.195 -19.195 1.00 86.44 108 GLY A O 1
ATOM 876 N N . GLU A 1 109 ? 17.808 3.684 -21.370 1.00 82.25 109 GLU A N 1
ATOM 877 C CA . GLU A 1 109 ? 16.706 2.714 -21.344 1.00 82.25 109 GLU A CA 1
ATOM 878 C C . GLU A 1 109 ? 17.056 1.473 -20.509 1.00 82.25 109 GLU A C 1
ATOM 880 O O . GLU A 1 109 ? 16.187 0.911 -19.843 1.00 82.25 109 GLU A O 1
ATOM 885 N N . ALA A 1 110 ? 18.332 1.074 -20.482 1.00 82.25 110 ALA A N 1
ATOM 886 C CA . ALA A 1 110 ? 18.790 -0.070 -19.698 1.00 82.25 110 ALA A CA 1
ATOM 887 C C . ALA A 1 110 ? 18.682 0.200 -18.188 1.00 82.25 110 ALA A C 1
ATOM 889 O O . ALA A 1 110 ? 18.200 -0.643 -17.429 1.00 82.25 110 ALA A O 1
ATOM 890 N N . GLU A 1 111 ? 19.078 1.392 -17.751 1.00 85.38 111 GLU A N 1
ATOM 891 C CA . GLU A 1 111 ? 19.014 1.839 -16.362 1.00 85.38 111 GLU A CA 1
ATOM 892 C C . GLU A 1 111 ? 17.566 1.957 -15.884 1.00 85.38 111 GLU A C 1
ATOM 894 O O . GLU A 1 111 ? 17.255 1.559 -14.761 1.00 85.38 111 GLU A O 1
ATOM 899 N N . LEU A 1 112 ? 16.666 2.425 -16.751 1.00 83.56 112 LEU A N 1
ATOM 900 C CA . LEU A 1 112 ? 15.233 2.484 -16.477 1.00 83.56 112 LEU A CA 1
ATOM 901 C C . LEU A 1 112 ? 14.629 1.089 -16.243 1.00 83.56 112 LEU A C 1
ATOM 903 O O . LEU A 1 112 ? 13.856 0.893 -15.300 1.00 83.56 112 LEU A O 1
ATOM 907 N N . VAL A 1 113 ? 15.004 0.103 -17.063 1.00 80.56 113 VAL A N 1
ATOM 908 C CA . VAL A 1 113 ? 14.558 -1.288 -16.885 1.00 80.56 113 VAL A CA 1
ATOM 909 C C . VAL A 1 113 ? 15.070 -1.845 -15.557 1.00 80.56 113 VAL A C 1
ATOM 911 O O . VAL A 1 113 ? 14.280 -2.372 -14.771 1.00 80.56 113 VAL A O 1
ATOM 914 N N . VAL A 1 114 ? 16.356 -1.663 -15.246 1.00 84.44 114 VAL A N 1
ATOM 915 C CA . VAL A 1 114 ? 16.931 -2.106 -13.964 1.00 84.44 114 VAL A CA 1
ATOM 916 C C . VAL A 1 114 ? 16.242 -1.424 -12.780 1.00 84.44 114 VAL A C 1
ATOM 918 O O . VAL A 1 114 ? 15.904 -2.094 -11.804 1.00 84.44 114 VAL A O 1
ATOM 921 N N . TRP A 1 115 ? 15.959 -0.124 -12.871 1.00 87.12 115 TRP A N 1
ATOM 922 C CA . TRP A 1 115 ? 15.226 0.610 -11.840 1.00 87.12 115 TRP A CA 1
ATOM 923 C C . TRP A 1 115 ? 13.844 0.003 -11.580 1.00 87.12 115 TRP A C 1
ATOM 925 O O . TRP A 1 115 ? 13.488 -0.270 -10.436 1.00 87.12 115 TRP A O 1
ATOM 935 N N . SER A 1 116 ? 13.093 -0.304 -12.638 1.00 81.25 116 SER A N 1
ATOM 936 C CA . SER A 1 116 ? 11.775 -0.936 -12.498 1.00 81.25 116 SER A CA 1
ATOM 937 C C . SER A 1 116 ? 11.827 -2.369 -11.935 1.00 81.25 116 SER A C 1
ATOM 939 O O . SER A 1 116 ? 10.900 -2.787 -11.233 1.00 81.25 116 SER A O 1
ATOM 941 N N . MET A 1 117 ? 12.923 -3.112 -12.153 1.00 80.50 117 MET A N 1
ATOM 942 C CA . MET A 1 117 ? 13.159 -4.397 -11.475 1.00 80.50 117 MET A CA 1
ATOM 943 C C . MET A 1 117 ? 13.397 -4.211 -9.975 1.00 80.50 117 MET A C 1
ATOM 945 O O . MET A 1 117 ? 12.818 -4.936 -9.165 1.00 80.50 117 MET A O 1
ATOM 949 N N . VAL A 1 118 ? 14.233 -3.237 -9.605 1.00 86.75 118 VAL A N 1
ATOM 950 C CA . VAL A 1 118 ? 14.523 -2.915 -8.201 1.00 86.75 118 VAL A CA 1
ATOM 951 C C . VAL A 1 118 ? 13.255 -2.449 -7.486 1.00 86.75 118 VAL A C 1
ATOM 953 O O . VAL A 1 118 ? 12.991 -2.923 -6.385 1.00 86.75 118 VAL A O 1
ATOM 956 N N . ALA A 1 119 ? 12.432 -1.618 -8.130 1.00 85.12 119 ALA A N 1
ATOM 957 C CA . ALA A 1 119 ? 11.138 -1.194 -7.599 1.00 85.12 119 ALA A CA 1
ATOM 958 C C . ALA A 1 119 ? 10.208 -2.393 -7.335 1.00 85.12 119 ALA A C 1
ATOM 960 O O . ALA A 1 119 ? 9.680 -2.538 -6.238 1.00 85.12 1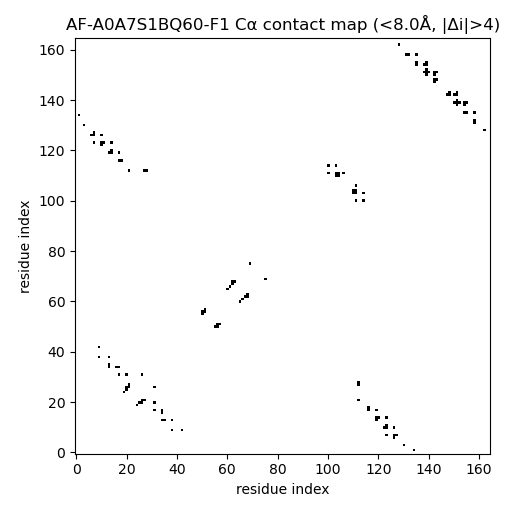19 ALA A O 1
ATOM 961 N N . SER A 1 120 ? 10.096 -3.328 -8.286 1.00 79.88 120 SER A N 1
ATOM 962 C CA . SER A 1 120 ? 9.265 -4.535 -8.118 1.00 79.88 120 SER A CA 1
ATOM 963 C C . SER A 1 120 ? 9.749 -5.447 -6.979 1.00 79.88 120 SER A C 1
ATOM 965 O O . SER A 1 120 ? 8.955 -6.155 -6.356 1.00 79.88 120 SER A O 1
ATOM 967 N N . LEU A 1 121 ? 11.061 -5.478 -6.723 1.00 83.69 121 LEU A N 1
ATOM 968 C CA . LEU A 1 121 ? 11.642 -6.203 -5.591 1.00 83.69 121 LEU A CA 1
ATOM 969 C C . LEU A 1 121 ? 11.389 -5.470 -4.268 1.00 83.69 121 LEU A C 1
ATOM 971 O O . LEU A 1 121 ? 11.110 -6.116 -3.258 1.00 83.69 121 LEU A O 1
ATOM 975 N N . TRP A 1 122 ? 11.478 -4.140 -4.278 1.00 86.81 122 TRP A N 1
ATOM 976 C CA . TRP A 1 122 ? 11.178 -3.310 -3.119 1.00 86.81 122 TRP A CA 1
ATOM 977 C C . TRP A 1 122 ? 9.729 -3.490 -2.668 1.00 86.81 122 TRP A C 1
ATOM 979 O O . TRP A 1 122 ? 9.511 -3.835 -1.510 1.00 86.81 122 TRP A O 1
ATOM 989 N N . GLU A 1 123 ? 8.763 -3.395 -3.588 1.00 81.50 123 GLU A N 1
ATOM 990 C CA . GLU A 1 123 ? 7.338 -3.627 -3.304 1.00 81.50 123 GLU A CA 1
ATOM 991 C C . GLU A 1 123 ? 7.097 -4.988 -2.624 1.00 81.50 123 GLU A C 1
ATOM 993 O O . GLU A 1 123 ? 6.283 -5.115 -1.706 1.00 81.50 123 GLU A O 1
ATOM 998 N N . PHE A 1 124 ? 7.826 -6.030 -3.040 1.00 80.31 124 PHE A N 1
ATOM 999 C CA . PHE A 1 124 ? 7.730 -7.347 -2.415 1.00 80.31 124 PHE A CA 1
ATOM 1000 C C . PHE A 1 124 ? 8.214 -7.336 -0.958 1.00 80.31 124 PHE A C 1
ATOM 1002 O O . PHE A 1 124 ? 7.534 -7.882 -0.082 1.00 80.31 124 PHE A O 1
ATOM 1009 N N . LEU A 1 125 ? 9.358 -6.706 -0.676 1.00 83.38 125 LEU A N 1
ATOM 1010 C CA . LEU A 1 125 ? 9.882 -6.581 0.689 1.00 83.38 125 LEU A CA 1
ATOM 1011 C C . LEU A 1 125 ? 8.953 -5.730 1.563 1.00 83.38 125 LEU A C 1
ATOM 1013 O O . LEU A 1 125 ? 8.606 -6.125 2.681 1.00 83.38 125 LEU A O 1
ATOM 1017 N N . GLU A 1 126 ? 8.492 -4.614 1.014 1.00 84.06 126 GLU A N 1
ATOM 1018 C CA . GLU A 1 126 ? 7.601 -3.665 1.666 1.00 84.06 126 GLU A CA 1
ATOM 1019 C C . GLU A 1 126 ? 6.235 -4.274 1.993 1.00 84.06 126 GLU A C 1
ATOM 1021 O O . GLU A 1 126 ? 5.681 -4.017 3.061 1.00 84.06 126 GLU A O 1
ATOM 1026 N N . SER A 1 127 ? 5.716 -5.177 1.154 1.00 81.06 127 SER A N 1
ATOM 1027 C CA . SER A 1 127 ? 4.433 -5.848 1.409 1.00 81.06 127 SER A CA 1
ATOM 1028 C C . SER A 1 127 ? 4.370 -6.533 2.786 1.00 81.06 127 SER A C 1
ATOM 1030 O O . SER A 1 127 ? 3.320 -6.562 3.438 1.00 81.06 127 SER A O 1
ATOM 1032 N N . THR A 1 128 ? 5.506 -7.043 3.275 1.00 80.75 128 THR A N 1
ATOM 1033 C CA . THR A 1 128 ? 5.591 -7.704 4.583 1.00 80.75 128 THR A CA 1
ATOM 1034 C C . THR A 1 128 ? 5.520 -6.690 5.722 1.00 80.75 128 THR A C 1
ATOM 1036 O O . THR A 1 128 ? 4.780 -6.893 6.693 1.00 80.75 128 THR A O 1
ATOM 1039 N N . THR A 1 129 ? 6.264 -5.589 5.611 1.00 84.69 129 THR A N 1
ATOM 1040 C CA . THR A 1 129 ? 6.300 -4.531 6.627 1.00 84.69 129 THR A CA 1
ATOM 1041 C C . THR A 1 129 ? 4.995 -3.741 6.661 1.00 84.69 129 THR A C 1
ATOM 1043 O O . THR A 1 129 ? 4.477 -3.479 7.750 1.00 84.69 129 THR A O 1
ATOM 1046 N N . SER A 1 130 ? 4.395 -3.464 5.505 1.00 83.50 130 SER A N 1
ATOM 1047 C CA . SER A 1 130 ? 3.093 -2.797 5.387 1.00 83.50 130 SER A CA 1
ATOM 1048 C C . SER A 1 130 ? 1.969 -3.660 5.963 1.00 83.50 130 SER A C 1
ATOM 1050 O O . SER A 1 130 ? 1.170 -3.187 6.772 1.00 83.50 130 SER A O 1
ATOM 1052 N N . GLY A 1 131 ? 1.977 -4.971 5.693 1.00 83.06 131 GLY A N 1
ATOM 1053 C CA . GLY A 1 131 ? 1.030 -5.903 6.312 1.00 83.06 131 GLY A CA 1
ATOM 1054 C C . GLY A 1 131 ? 1.142 -5.963 7.845 1.00 83.06 131 GLY A C 1
ATOM 1055 O O . GLY A 1 131 ? 0.130 -6.092 8.548 1.00 83.06 131 GLY A O 1
ATOM 1056 N N . LEU A 1 132 ? 2.358 -5.846 8.393 1.00 85.38 132 LEU A N 1
ATOM 1057 C CA . LEU A 1 132 ? 2.573 -5.735 9.839 1.00 85.38 132 LEU A CA 1
ATOM 1058 C C . LEU A 1 132 ? 2.020 -4.410 10.383 1.00 85.38 132 LEU A C 1
ATOM 1060 O O . LEU A 1 132 ? 1.325 -4.421 11.407 1.00 85.38 132 LEU A O 1
ATOM 1064 N N . MET A 1 133 ? 2.305 -3.296 9.703 1.00 85.31 133 MET A N 1
ATOM 1065 C CA . MET A 1 133 ? 1.836 -1.960 10.072 1.00 85.31 133 MET A CA 1
ATOM 1066 C C . MET A 1 133 ? 0.305 -1.912 10.158 1.00 85.31 133 MET A C 1
ATOM 1068 O O . MET A 1 133 ? -0.233 -1.529 11.202 1.00 85.31 133 MET A O 1
ATOM 1072 N N . ASP A 1 134 ? -0.399 -2.404 9.140 1.00 86.38 134 ASP A N 1
ATOM 1073 C CA . ASP A 1 134 ? -1.865 -2.427 9.097 1.00 86.38 134 ASP A CA 1
ATOM 1074 C C . ASP A 1 134 ? -2.469 -3.281 10.217 1.00 86.38 134 ASP A C 1
ATOM 1076 O O . ASP A 1 134 ? -3.413 -2.881 10.915 1.00 86.38 134 ASP A O 1
ATOM 1080 N N . ALA A 1 135 ? -1.898 -4.468 10.445 1.00 86.44 135 ALA A N 1
ATOM 1081 C CA . ALA A 1 135 ? -2.355 -5.367 11.499 1.00 86.44 135 ALA A CA 1
ATOM 1082 C C . ALA A 1 135 ? -2.203 -4.740 12.894 1.00 86.44 135 ALA A C 1
ATO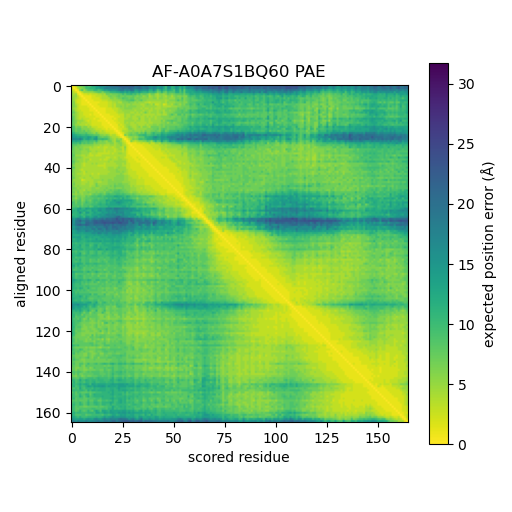M 1084 O O . ALA A 1 135 ? -3.049 -4.946 13.777 1.00 86.44 135 ALA A O 1
ATOM 1085 N N . VAL A 1 136 ? -1.126 -3.988 13.108 1.00 90.38 136 VAL A N 1
ATOM 1086 C CA . VAL A 1 136 ? -0.853 -3.284 14.363 1.00 90.38 136 VAL A CA 1
ATOM 1087 C C . VAL A 1 136 ? -1.763 -2.073 14.501 1.00 90.38 136 VAL A C 1
ATOM 1089 O O . VAL A 1 136 ? -2.379 -1.926 15.559 1.00 90.38 136 VAL A O 1
ATOM 1092 N N . GLY A 1 137 ? -1.910 -1.263 13.451 1.00 88.88 137 GLY A N 1
ATOM 1093 C CA . GLY A 1 137 ? -2.798 -0.102 13.423 1.00 88.88 137 GLY A CA 1
ATOM 1094 C C . GLY A 1 137 ? -4.223 -0.477 13.821 1.00 88.88 137 GLY A C 1
ATOM 1095 O O . GLY A 1 137 ? -4.802 0.131 14.727 1.00 88.88 137 GLY A O 1
ATOM 1096 N N . LEU A 1 138 ? -4.746 -1.576 13.266 1.00 88.88 138 LEU A N 1
ATOM 1097 C CA . LEU A 1 138 ? -6.073 -2.085 13.612 1.00 88.88 138 LEU A CA 1
ATOM 1098 C C . LEU A 1 138 ? -6.181 -2.509 15.089 1.00 88.88 138 LEU A C 1
ATOM 1100 O O . LEU A 1 138 ? -7.193 -2.246 15.745 1.00 88.88 138 LEU A O 1
ATOM 1104 N N . ARG A 1 139 ? -5.150 -3.160 15.644 1.00 89.31 139 ARG A N 1
ATOM 1105 C CA . ARG A 1 139 ? -5.133 -3.575 17.062 1.00 89.31 139 ARG A CA 1
ATOM 1106 C C . ARG A 1 139 ? -5.026 -2.384 18.007 1.00 89.31 139 ARG A C 1
ATOM 1108 O O . ARG A 1 139 ? -5.718 -2.359 19.025 1.00 89.31 139 ARG A O 1
ATOM 1115 N N . VAL A 1 140 ? -4.185 -1.408 17.681 1.00 92.62 140 VAL A N 1
ATOM 1116 C CA . VAL A 1 140 ? -4.037 -0.168 18.452 1.00 92.62 140 VAL A CA 1
ATOM 1117 C C . VAL A 1 140 ? -5.364 0.587 18.463 1.00 92.62 140 VAL A C 1
ATOM 1119 O O . VAL A 1 140 ? -5.860 0.909 19.544 1.00 92.62 140 VAL A O 1
ATOM 1122 N N . ALA A 1 141 ? -5.993 0.767 17.298 1.00 89.88 141 ALA A N 1
ATOM 1123 C CA . ALA A 1 141 ? -7.305 1.398 17.180 1.00 89.88 141 ALA A CA 1
ATOM 1124 C C . ALA A 1 141 ? -8.379 0.655 17.995 1.00 89.88 141 ALA A C 1
ATOM 1126 O O . ALA A 1 141 ? -9.147 1.283 18.725 1.00 89.88 141 ALA A O 1
ATOM 1127 N N . LEU A 1 142 ? -8.394 -0.683 17.952 1.00 91.44 142 LEU A N 1
ATOM 1128 C CA . LEU A 1 142 ? -9.321 -1.499 18.740 1.00 91.44 142 LEU A CA 1
ATOM 1129 C C . LEU A 1 142 ? -9.137 -1.301 20.254 1.00 91.44 142 LEU A C 1
ATOM 1131 O O . LEU A 1 142 ? -10.124 -1.171 20.979 1.00 91.44 142 LEU A O 1
ATOM 1135 N N . HIS A 1 143 ? -7.897 -1.301 20.750 1.00 92.62 143 HIS A N 1
ATOM 1136 C CA . HIS A 1 143 ? -7.620 -1.106 22.176 1.00 92.62 143 HIS A CA 1
ATOM 1137 C C . HIS A 1 143 ? -7.938 0.318 22.639 1.00 92.62 143 HIS A C 1
ATOM 1139 O O . HIS A 1 143 ? -8.499 0.489 23.723 1.00 92.62 143 HIS A O 1
ATOM 1145 N N . LEU A 1 144 ? -7.650 1.327 21.814 1.00 91.12 144 LEU A N 1
ATOM 1146 C CA . LEU A 1 144 ? -8.037 2.712 22.088 1.00 91.12 144 LEU A CA 1
ATOM 1147 C C . LEU A 1 144 ? -9.561 2.871 22.120 1.00 91.12 144 LEU A C 1
ATOM 1149 O O . LEU A 1 144 ? -10.085 3.457 23.064 1.00 91.12 144 LEU A O 1
ATOM 1153 N N . GLY A 1 145 ? -10.281 2.261 21.174 1.00 88.81 145 GLY A N 1
ATOM 1154 C CA . GLY A 1 145 ? -11.748 2.261 21.147 1.00 88.81 145 GLY A CA 1
ATOM 1155 C C . GLY A 1 145 ? -12.395 1.577 22.360 1.00 88.81 145 GLY A C 1
ATOM 1156 O O . GLY A 1 145 ? -13.528 1.890 22.711 1.00 88.81 145 GLY A O 1
ATOM 1157 N N . LYS A 1 146 ? -11.668 0.679 23.038 1.00 92.38 146 LYS A N 1
ATOM 1158 C CA . LYS A 1 146 ? -12.086 0.030 24.295 1.00 92.38 146 LYS A CA 1
ATOM 1159 C C . LYS A 1 146 ? -11.633 0.771 25.560 1.00 92.38 146 LYS A C 1
ATOM 1161 O O . LYS A 1 146 ? -11.866 0.269 26.656 1.00 92.38 146 LYS A O 1
ATOM 1166 N N . GLY A 1 147 ? -10.950 1.912 25.436 1.00 92.62 147 GLY A N 1
ATOM 1167 C CA . GLY A 1 147 ? -10.414 2.657 26.581 1.00 92.62 147 GLY A CA 1
ATOM 1168 C C . GLY A 1 147 ? -9.234 1.966 27.277 1.00 92.62 147 GLY A C 1
ATOM 1169 O O . GLY A 1 147 ? -9.025 2.165 28.469 1.00 92.62 147 GLY A O 1
ATOM 1170 N N . GLN A 1 148 ? -8.463 1.141 26.557 1.00 95.94 148 GLN A N 1
ATOM 1171 C CA . GLN A 1 148 ? -7.332 0.367 27.089 1.00 95.94 148 GLN A CA 1
ATOM 1172 C C . GLN A 1 148 ? -5.975 0.900 26.575 1.00 95.94 148 GLN A C 1
ATOM 1174 O O . GLN A 1 148 ? -5.293 0.217 25.801 1.00 95.94 148 GLN A O 1
ATOM 1179 N N . PRO A 1 149 ? -5.525 2.097 27.001 1.00 94.69 149 PRO A N 1
ATOM 1180 C CA . PRO A 1 149 ? -4.326 2.735 26.450 1.00 94.69 149 PRO A CA 1
ATOM 1181 C C . PRO A 1 149 ? -3.034 1.953 26.734 1.00 94.69 149 PRO A C 1
ATOM 1183 O O . PRO A 1 149 ? -2.128 1.941 25.903 1.00 94.69 149 PRO A O 1
ATOM 1186 N N . ALA A 1 150 ? -2.950 1.241 27.865 1.00 95.06 150 ALA A N 1
ATOM 1187 C CA . ALA A 1 150 ? -1.782 0.423 28.200 1.00 95.06 150 ALA A CA 1
ATOM 1188 C C . ALA A 1 150 ? -1.569 -0.730 27.199 1.00 95.06 150 ALA A C 1
ATOM 1190 O O . ALA A 1 150 ? -0.445 -0.980 26.763 1.00 95.06 150 ALA A O 1
ATOM 1191 N N . LEU A 1 151 ? -2.653 -1.394 26.778 1.00 94.00 151 LEU A N 1
ATOM 1192 C CA . LEU A 1 151 ? -2.599 -2.477 25.789 1.00 94.00 151 LEU A CA 1
ATOM 1193 C C . LEU A 1 151 ? -2.353 -1.954 24.370 1.00 94.00 151 LEU A C 1
ATOM 1195 O O . LEU A 1 151 ? -1.645 -2.602 23.594 1.00 94.00 151 LEU A O 1
ATOM 1199 N N . ALA A 1 152 ? -2.874 -0.768 24.044 1.00 92.75 152 ALA A N 1
ATOM 1200 C CA . ALA A 1 152 ? -2.553 -0.080 22.797 1.00 92.75 152 ALA A CA 1
ATOM 1201 C C . ALA A 1 152 ? -1.046 0.225 22.709 1.00 92.75 152 ALA A C 1
ATOM 1203 O O . ALA A 1 152 ? -0.397 -0.140 21.728 1.00 92.75 152 ALA A O 1
ATOM 1204 N N . ARG A 1 153 ? -0.459 0.788 23.776 1.00 93.19 153 ARG A N 1
ATOM 1205 C CA . ARG A 1 153 ? 0.982 1.077 23.848 1.00 93.19 153 ARG A CA 1
ATOM 1206 C C . ARG A 1 153 ? 1.834 -0.187 23.742 1.00 93.19 153 ARG A C 1
ATOM 1208 O O . ARG A 1 153 ? 2.827 -0.184 23.018 1.00 93.19 153 ARG A O 1
ATOM 1215 N N . LEU A 1 154 ? 1.432 -1.266 24.418 1.00 93.88 154 LEU A N 1
ATOM 1216 C CA . LEU A 1 154 ? 2.112 -2.560 24.325 1.00 93.88 154 LEU A CA 1
ATOM 1217 C C . LEU A 1 154 ? 2.066 -3.125 22.898 1.00 93.88 154 LEU A C 1
ATOM 1219 O O . LEU A 1 154 ? 3.063 -3.663 22.423 1.00 93.88 154 LEU A O 1
ATOM 1223 N N . SER A 1 155 ? 0.930 -2.997 22.209 1.00 92.44 155 SER A N 1
ATOM 1224 C CA . SER A 1 155 ? 0.780 -3.455 20.821 1.00 92.44 155 SER A CA 1
ATOM 1225 C C . SER A 1 155 ? 1.698 -2.684 19.872 1.00 92.44 155 SER A C 1
ATOM 1227 O O . SER A 1 155 ? 2.362 -3.304 19.046 1.00 92.44 155 SER A O 1
ATOM 1229 N N . ALA A 1 156 ? 1.806 -1.364 20.051 1.00 90.62 156 ALA A N 1
ATOM 1230 C CA . ALA A 1 156 ? 2.737 -0.529 19.296 1.00 90.62 156 ALA A CA 1
ATOM 1231 C C . ALA A 1 156 ? 4.210 -0.882 19.584 1.00 90.62 156 ALA A C 1
ATOM 1233 O O . ALA A 1 156 ? 5.003 -1.001 18.659 1.00 90.62 156 ALA A O 1
ATOM 1234 N N . HIS A 1 157 ? 4.582 -1.129 20.847 1.00 92.44 157 HIS A N 1
ATOM 1235 C CA . HIS A 1 157 ? 5.960 -1.521 21.189 1.00 92.44 157 HIS A CA 1
ATOM 1236 C C . HIS A 1 157 ? 6.348 -2.876 20.594 1.00 92.44 157 HIS A C 1
ATOM 1238 O O . HIS A 1 157 ? 7.465 -3.041 20.114 1.00 92.44 157 HIS A O 1
ATOM 1244 N N . LYS A 1 158 ? 5.425 -3.845 20.601 1.00 90.31 158 LYS A N 1
ATOM 1245 C CA . LYS A 1 158 ? 5.660 -5.149 19.966 1.00 90.31 158 LYS A CA 1
ATOM 1246 C C . LYS A 1 158 ? 5.886 -5.007 18.465 1.00 90.31 158 LYS A C 1
ATOM 1248 O O . LYS A 1 158 ? 6.757 -5.677 17.934 1.00 90.31 158 LYS A O 1
ATOM 1253 N N . ALA A 1 159 ? 5.122 -4.139 17.806 1.00 88.00 159 ALA A N 1
ATOM 1254 C CA . ALA A 1 159 ? 5.293 -3.858 16.387 1.00 88.00 159 ALA A CA 1
ATOM 1255 C C . ALA A 1 159 ? 6.676 -3.291 16.083 1.00 88.00 159 ALA A C 1
ATOM 1257 O O . ALA A 1 159 ? 7.375 -3.856 15.257 1.00 88.00 159 ALA A O 1
ATOM 1258 N N . LEU A 1 160 ? 7.093 -2.257 16.822 1.00 88.25 160 LEU A N 1
ATOM 1259 C CA . LEU A 1 160 ? 8.421 -1.662 16.670 1.00 88.25 160 LEU A CA 1
ATOM 1260 C C . LEU A 1 160 ? 9.527 -2.702 16.850 1.00 88.25 160 LEU A C 1
ATOM 1262 O O . LEU A 1 160 ? 10.451 -2.747 16.052 1.00 88.25 160 LEU A O 1
ATOM 1266 N N . PHE A 1 161 ? 9.413 -3.574 17.856 1.00 89.44 161 PHE A N 1
ATOM 1267 C CA . PHE A 1 161 ? 10.381 -4.652 18.057 1.00 89.44 161 PHE A CA 1
ATOM 1268 C C . PHE A 1 161 ? 10.454 -5.609 16.857 1.00 89.44 161 PHE A C 1
ATOM 1270 O O . PHE A 1 161 ? 11.549 -5.991 16.462 1.00 89.44 161 PHE A O 1
ATOM 1277 N N . PHE A 1 162 ? 9.312 -5.969 16.262 1.00 85.19 162 PHE A N 1
ATOM 1278 C CA . PHE A 1 162 ? 9.282 -6.805 15.058 1.00 85.19 162 PHE A CA 1
ATOM 1279 C C . PHE A 1 162 ? 9.754 -6.079 13.796 1.00 85.19 162 PHE A C 1
ATOM 1281 O O . PHE A 1 162 ? 10.218 -6.742 12.886 1.00 85.19 162 PHE A O 1
ATOM 1288 N N . SER A 1 163 ? 9.658 -4.751 13.731 1.00 77.94 163 SER A N 1
ATOM 1289 C CA . SER A 1 163 ? 10.189 -3.970 12.608 1.00 77.94 163 SER A CA 1
ATOM 1290 C C . SER A 1 163 ? 11.720 -3.883 12.600 1.00 77.94 163 SER A C 1
ATOM 1292 O O . SER A 1 163 ? 12.294 -3.604 11.556 1.00 77.94 163 SER A O 1
ATOM 1294 N N . PHE A 1 164 ? 12.383 -4.092 13.743 1.00 73.25 164 PHE A N 1
ATOM 1295 C CA . PHE A 1 164 ? 13.850 -4.080 13.850 1.00 73.25 164 PHE A CA 1
ATOM 1296 C C . PHE A 1 164 ? 14.511 -5.450 13.621 1.00 73.25 164 PHE A C 1
ATOM 1298 O O . PHE A 1 164 ? 15.741 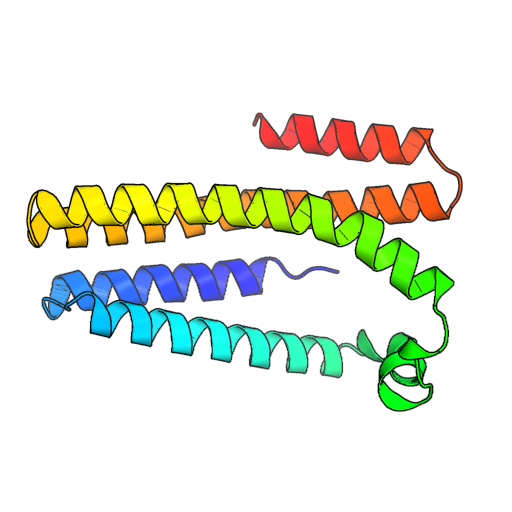-5.510 13.587 1.00 73.25 164 PHE A O 1
ATOM 1305 N N . LEU A 1 165 ? 13.730 -6.531 13.531 1.00 55.97 165 LEU A N 1
ATOM 1306 C CA . LEU A 1 165 ? 14.210 -7.914 13.454 1.00 55.97 165 LEU A CA 1
ATOM 1307 C C . LEU A 1 165 ? 13.983 -8.498 12.060 1.00 55.97 165 LEU A C 1
ATOM 1309 O O . LEU A 1 165 ? 14.921 -9.159 11.566 1.00 55.97 165 LEU A O 1
#